Protein AF-A0AAD6KVP9-F1 (afdb_monomer)

Radius of gyration: 16.68 Å; Cα contacts (8 Å, |Δi|>4): 171; chains: 1; bounding box: 51×24×42 Å

Sequence (127 aa):
MQFSFEDVHMFLFKPKLNVLLNLVGLHYCIFCLEMPADRVMDTLVGCNIVEHKVHVKWWKLGRWFHGFRMRDECCSCWVSLEDLLTGKGEEVLGVLHRGAVHEVFRVEISISNPKSTSWCQSTQGEG

Foldseek 3Di:
DDQDLVNLLVPQLAPPDDVVSVVVSLLCCCPVVVHQLVVVVVSNVVRVQQAQKKKKWWKFFADDDPNDGGDIDIDIDIAGSNCLSDPNCVVVSVCVNQPCPHGTNDMDIGRDDPPDDPVPPDDPDDD

Nearest PDB structures (foldseek):
  6hrs-assembly2_G  TM=3.971E-01  e=2.034E-01  Homo sapiens
  9cai-assembly1_CS  TM=3.992E-01  e=8.370E+00  Caenorhabditis elegans

InterPro domains:
  IPR039588 F-box only protein 4 [PTHR16008] (3-110)

Structure (mmCIF, N/CA/C/O backbone):
data_AF-A0AAD6KVP9-F1
#
_entry.id   AF-A0AAD6KVP9-F1
#
loop_
_atom_site.group_PDB
_atom_site.id
_atom_site.type_symbol
_atom_site.label_atom_id
_atom_site.label_alt_id
_atom_site.label_comp_id
_atom_site.label_asym_id
_atom_site.label_entity_id
_atom_site.label_seq_id
_atom_site.pdbx_PDB_ins_code
_atom_site.Cartn_x
_atom_site.Cartn_y
_atom_site.Cartn_z
_atom_site.occupancy
_atom_site.B_iso_or_equiv
_atom_site.auth_seq_id
_atom_site.auth_comp_id
_atom_site.auth_asym_id
_atom_site.auth_atom_id
_atom_site.pdbx_PDB_model_num
ATOM 1 N N . MET A 1 1 ? -19.152 -14.332 -4.139 1.00 59.84 1 MET A N 1
ATOM 2 C CA . MET A 1 1 ? -19.475 -13.375 -3.061 1.00 59.84 1 MET A CA 1
ATOM 3 C C . MET A 1 1 ? -18.543 -12.191 -3.262 1.00 59.84 1 MET A C 1
ATOM 5 O O . MET A 1 1 ? -17.339 -12.406 -3.221 1.00 59.84 1 MET A O 1
ATOM 9 N N . GLN A 1 2 ? -19.058 -11.019 -3.632 1.00 80.12 2 GLN A N 1
ATOM 10 C CA . GLN A 1 2 ? -18.263 -9.788 -3.738 1.00 80.12 2 GLN A CA 1
ATOM 11 C C . GLN A 1 2 ? -18.546 -8.947 -2.496 1.00 80.12 2 GLN A C 1
ATOM 13 O O . GLN A 1 2 ? -19.702 -8.857 -2.088 1.00 80.12 2 GLN A O 1
ATOM 18 N N . PHE A 1 3 ? -17.500 -8.393 -1.886 1.00 89.44 3 PHE A N 1
ATOM 19 C CA . PHE A 1 3 ? -17.657 -7.427 -0.805 1.00 89.44 3 PHE A CA 1
ATOM 20 C C . PHE A 1 3 ? -18.033 -6.077 -1.410 1.00 89.44 3 PHE A C 1
ATOM 22 O O . PHE A 1 3 ? -17.432 -5.652 -2.393 1.00 89.44 3 PHE A O 1
ATOM 29 N N . SER A 1 4 ? -19.025 -5.409 -0.835 1.00 94.94 4 SER A N 1
ATOM 30 C CA . SER A 1 4 ? -19.341 -4.019 -1.161 1.00 94.94 4 SER A CA 1
ATOM 31 C C . SER A 1 4 ? -18.324 -3.060 -0.534 1.00 94.94 4 SER A C 1
ATOM 33 O O . SER A 1 4 ? -17.508 -3.445 0.310 1.00 94.94 4 SER A O 1
ATOM 35 N N . PHE A 1 5 ? -18.384 -1.785 -0.919 1.00 95.62 5 PHE A N 1
ATOM 36 C CA . PHE A 1 5 ? -17.587 -0.747 -0.269 1.00 95.62 5 PHE A CA 1
ATOM 37 C C . PHE A 1 5 ? -17.920 -0.634 1.227 1.00 95.62 5 PHE A C 1
ATOM 39 O O . PHE A 1 5 ? -17.024 -0.499 2.062 1.00 95.62 5 PHE A O 1
ATOM 46 N N . GLU A 1 6 ? -19.199 -0.752 1.577 1.00 95.31 6 GLU A N 1
ATOM 47 C CA . GLU A 1 6 ? -19.688 -0.728 2.953 1.00 95.31 6 GLU A CA 1
ATOM 48 C C . GLU A 1 6 ? -19.133 -1.902 3.770 1.00 95.31 6 GLU A C 1
ATOM 50 O O . GLU A 1 6 ? -18.742 -1.712 4.924 1.00 95.31 6 GLU A O 1
ATOM 55 N N . ASP A 1 7 ? -19.010 -3.087 3.167 1.00 95.56 7 ASP A N 1
ATOM 56 C CA . ASP A 1 7 ? -18.389 -4.241 3.821 1.00 95.56 7 ASP A CA 1
ATOM 57 C C . ASP A 1 7 ? -16.899 -3.994 4.090 1.00 95.56 7 ASP A C 1
ATOM 59 O O . ASP A 1 7 ? -16.413 -4.236 5.196 1.00 95.56 7 ASP A O 1
ATOM 63 N N . VAL A 1 8 ? -16.159 -3.464 3.110 1.00 95.25 8 VAL A N 1
ATOM 64 C CA . VAL A 1 8 ? -14.735 -3.124 3.284 1.00 95.25 8 VAL A CA 1
ATOM 65 C C . VAL A 1 8 ? -14.562 -2.088 4.392 1.00 95.25 8 VAL A C 1
ATOM 67 O O . VAL A 1 8 ? -13.714 -2.253 5.271 1.00 95.25 8 VAL A O 1
ATOM 70 N N . HIS A 1 9 ? -15.398 -1.053 4.408 1.00 95.12 9 HIS A N 1
ATOM 71 C CA . HIS A 1 9 ? -15.392 -0.050 5.465 1.00 95.12 9 HIS A CA 1
ATOM 72 C C . HIS A 1 9 ? -15.696 -0.674 6.840 1.00 95.12 9 HIS A C 1
ATOM 74 O O . HIS A 1 9 ? -15.016 -0.392 7.831 1.00 95.12 9 HIS A O 1
ATOM 80 N N . MET A 1 10 ? -16.674 -1.579 6.915 1.00 94.00 10 MET A N 1
ATOM 81 C CA . MET A 1 10 ? -17.059 -2.213 8.173 1.00 94.00 10 MET A CA 1
ATOM 82 C C . MET A 1 10 ? -16.018 -3.213 8.692 1.00 94.00 10 MET A C 1
ATOM 84 O O . MET A 1 10 ? -15.840 -3.311 9.909 1.00 94.00 10 MET A O 1
ATOM 88 N N . PHE A 1 11 ? -15.322 -3.932 7.809 1.00 94.44 11 PHE A N 1
ATOM 89 C CA . PHE A 1 11 ? -14.463 -5.055 8.197 1.00 94.44 11 PHE A CA 1
ATOM 90 C C . PHE A 1 11 ? -12.966 -4.817 8.030 1.00 94.44 11 PHE A C 1
ATOM 92 O O . PHE A 1 11 ? -12.197 -5.380 8.801 1.00 94.44 11 PHE A O 1
ATOM 99 N N . LEU A 1 12 ? -12.534 -4.027 7.047 1.00 96.00 12 LEU A N 1
ATOM 100 C CA . LEU A 1 12 ? -11.119 -3.859 6.698 1.00 96.00 12 LEU A CA 1
ATOM 101 C C . LEU A 1 12 ? -10.576 -2.479 7.067 1.00 96.00 12 LEU A C 1
ATOM 103 O O . LEU A 1 12 ? -9.372 -2.359 7.274 1.00 96.00 12 LEU A O 1
ATOM 107 N N . PHE A 1 13 ? -11.419 -1.457 7.236 1.00 95.81 13 PHE A N 1
ATOM 108 C CA . PHE A 1 13 ? -11.006 -0.121 7.689 1.00 95.81 13 PHE A CA 1
ATOM 109 C C . PHE A 1 13 ? -11.288 0.093 9.178 1.00 95.81 13 PHE A C 1
ATOM 111 O O . PHE A 1 13 ? -12.153 0.867 9.580 1.00 95.81 13 PHE A O 1
ATOM 118 N N . LYS A 1 14 ? -10.536 -0.612 10.031 1.00 95.00 14 LYS A N 1
ATOM 119 C CA . LYS A 1 14 ? -10.536 -0.365 11.481 1.00 95.00 14 LYS A CA 1
ATOM 120 C C . LYS A 1 14 ? -9.133 -0.025 11.974 1.00 95.00 14 LYS A C 1
ATOM 122 O O . LYS A 1 14 ? -8.191 -0.729 11.609 1.00 95.00 14 LYS A O 1
ATOM 127 N N . PRO A 1 15 ? -8.993 0.956 12.882 1.00 92.12 15 PRO A N 1
ATOM 128 C CA . PRO A 1 15 ? -7.688 1.392 13.379 1.00 92.12 15 PRO A CA 1
ATOM 129 C C . PRO A 1 15 ? -6.973 0.340 14.229 1.00 92.12 15 PRO A C 1
ATOM 131 O O . PRO A 1 15 ? -5.753 0.318 14.295 1.00 92.12 15 PRO A O 1
ATOM 134 N N . LYS A 1 16 ? -7.718 -0.576 14.859 1.00 91.56 16 LYS A N 1
ATOM 135 C CA . LYS A 1 16 ? -7.137 -1.681 15.641 1.00 91.56 16 LYS A CA 1
ATOM 136 C C . LYS A 1 16 ? -6.753 -2.899 14.793 1.00 91.56 16 LYS A C 1
ATOM 138 O O . LYS A 1 16 ? -6.213 -3.857 15.340 1.00 91.56 16 LYS A O 1
ATOM 143 N N . LEU A 1 17 ? -7.081 -2.909 13.498 1.00 91.75 17 LEU A N 1
ATOM 144 C CA . LEU A 1 17 ? -6.713 -4.013 12.617 1.00 91.75 17 LEU A CA 1
ATOM 145 C C . LEU A 1 17 ? -5.255 -3.909 12.194 1.00 91.75 17 LEU A C 1
ATOM 147 O O . LEU A 1 17 ? -4.627 -2.855 12.233 1.00 91.75 17 LEU A O 1
ATOM 151 N N . ASN A 1 18 ? -4.733 -5.046 11.753 1.00 91.88 18 ASN A N 1
ATOM 152 C CA . ASN A 1 18 ? -3.432 -5.101 11.122 1.00 91.88 18 ASN A CA 1
ATOM 153 C C . ASN A 1 18 ? -3.431 -4.229 9.852 1.00 91.88 18 ASN A C 1
ATOM 155 O O . ASN A 1 18 ? -4.327 -4.360 9.016 1.00 91.88 18 ASN A O 1
ATOM 159 N N . VAL A 1 19 ? -2.404 -3.392 9.679 1.00 93.88 19 VAL A N 1
ATOM 160 C CA . VAL A 1 19 ? -2.286 -2.504 8.511 1.00 93.88 19 VAL A CA 1
ATOM 161 C C . VAL A 1 19 ? -2.301 -3.258 7.178 1.00 93.88 19 VAL A C 1
ATOM 163 O O . VAL A 1 19 ? -2.794 -2.726 6.193 1.00 93.88 19 VAL A O 1
ATOM 166 N N . LEU A 1 20 ? -1.850 -4.516 7.130 1.00 95.00 20 LEU A N 1
ATOM 167 C CA . LEU A 1 20 ? -1.935 -5.338 5.919 1.00 95.00 20 LEU A CA 1
ATOM 168 C C . LEU A 1 20 ? -3.388 -5.601 5.515 1.00 95.00 20 LEU A C 1
ATOM 170 O O . LEU A 1 20 ? -3.694 -5.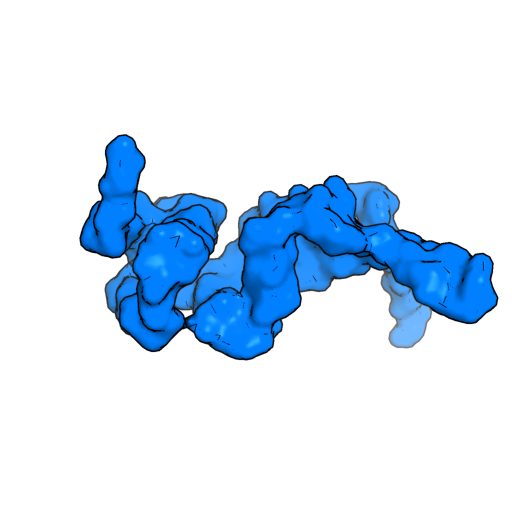628 4.330 1.00 95.00 20 LEU A O 1
ATOM 174 N N . LEU A 1 21 ? -4.298 -5.748 6.483 1.00 95.75 21 LEU A N 1
ATOM 175 C CA . LEU A 1 21 ? -5.728 -5.875 6.196 1.00 95.75 21 LEU A CA 1
ATOM 176 C C . LEU A 1 21 ? -6.309 -4.545 5.711 1.00 95.75 21 LEU A C 1
ATOM 178 O O . LEU A 1 21 ? -7.096 -4.546 4.767 1.00 95.75 21 LEU A O 1
ATOM 182 N N . ASN A 1 22 ? -5.879 -3.419 6.296 1.00 96.25 22 ASN A N 1
ATOM 183 C CA . ASN A 1 22 ? -6.257 -2.100 5.784 1.00 96.25 22 ASN A CA 1
ATOM 184 C C . ASN A 1 22 ? -5.767 -1.916 4.334 1.00 96.25 22 ASN A C 1
ATOM 186 O O . ASN A 1 22 ? -6.524 -1.448 3.489 1.00 96.25 22 ASN A O 1
ATOM 190 N N . LEU A 1 23 ? -4.538 -2.346 4.029 1.00 96.50 23 LEU A N 1
ATOM 191 C CA . LEU A 1 23 ? -3.948 -2.295 2.691 1.00 96.50 23 LEU A CA 1
ATOM 192 C C . LEU A 1 23 ? -4.717 -3.167 1.689 1.00 96.50 23 LEU A C 1
ATOM 194 O O . LEU A 1 23 ? -4.973 -2.726 0.573 1.00 96.50 23 LEU A O 1
ATOM 198 N N . VAL A 1 24 ? -5.117 -4.380 2.083 1.00 95.56 24 VAL A N 1
ATOM 199 C CA . VAL A 1 24 ? -5.964 -5.252 1.249 1.00 95.56 24 VAL A CA 1
ATOM 200 C C . VAL A 1 24 ? -7.304 -4.580 0.954 1.00 95.56 24 VAL A C 1
ATOM 202 O O . VAL A 1 24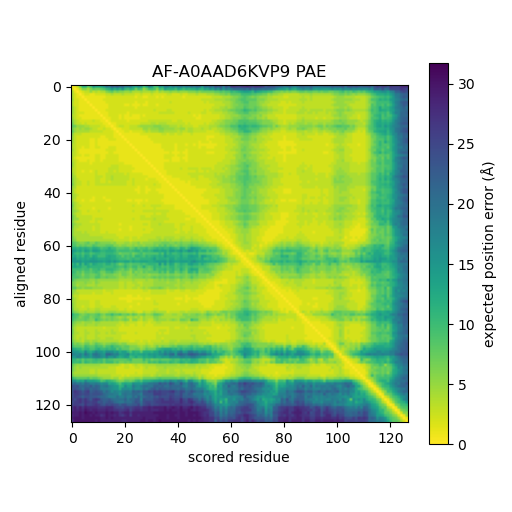 ? -7.737 -4.579 -0.197 1.00 95.56 24 VAL A O 1
ATOM 205 N N . GLY A 1 25 ? -7.935 -3.973 1.963 1.00 96.12 25 GLY A N 1
ATOM 206 C CA . GLY A 1 25 ? -9.175 -3.217 1.778 1.00 96.12 25 GLY A CA 1
ATOM 207 C C . GLY A 1 25 ? -8.999 -2.045 0.813 1.00 96.12 25 GLY A C 1
ATOM 208 O O . GLY A 1 25 ? -9.793 -1.885 -0.109 1.00 96.12 25 GLY A O 1
ATOM 209 N N . LEU A 1 26 ? -7.916 -1.282 0.969 1.00 96.50 26 LEU A N 1
ATOM 210 C CA . LEU A 1 26 ? -7.579 -0.158 0.098 1.00 96.50 26 LEU A CA 1
ATOM 211 C C . LEU A 1 26 ? -7.393 -0.610 -1.355 1.00 96.50 26 LEU A C 1
ATOM 213 O O . LEU A 1 26 ? -8.020 -0.066 -2.262 1.00 96.50 26 LEU A O 1
ATOM 217 N N . HIS A 1 27 ? -6.575 -1.641 -1.565 1.00 95.31 27 HIS A N 1
ATOM 218 C CA . HIS A 1 27 ? -6.317 -2.211 -2.882 1.00 95.31 27 HIS A CA 1
ATOM 219 C C . HIS A 1 27 ? -7.606 -2.721 -3.543 1.00 95.31 27 HIS A C 1
ATOM 221 O O . HIS A 1 27 ? -7.841 -2.474 -4.725 1.00 95.31 27 HIS A O 1
ATOM 227 N N . TYR A 1 28 ? -8.462 -3.408 -2.783 1.00 95.75 28 TYR A N 1
ATOM 228 C CA . TYR A 1 28 ? -9.745 -3.901 -3.280 1.00 95.75 28 TYR A CA 1
ATOM 229 C C . TYR A 1 28 ? -10.682 -2.756 -3.693 1.00 95.75 28 TYR A C 1
ATOM 231 O O . TYR A 1 28 ? -11.276 -2.816 -4.769 1.00 95.75 28 TYR A O 1
ATOM 239 N N . CYS A 1 29 ? -10.770 -1.686 -2.896 1.00 96.06 29 CYS A N 1
ATOM 240 C CA . CYS A 1 29 ? -11.562 -0.505 -3.243 1.00 96.06 29 CYS A CA 1
ATOM 241 C C . CYS A 1 29 ? -11.119 0.124 -4.568 1.00 96.06 29 CYS A C 1
ATOM 243 O O . CYS A 1 29 ? -11.964 0.424 -5.406 1.00 96.06 29 CYS A O 1
ATOM 245 N N . ILE A 1 30 ? -9.812 0.302 -4.762 1.00 94.50 30 ILE A N 1
ATOM 246 C CA . ILE A 1 30 ? -9.269 0.978 -5.947 1.00 94.50 30 ILE A CA 1
ATOM 247 C C . ILE A 1 30 ? -9.419 0.102 -7.195 1.00 94.50 30 ILE A C 1
ATOM 249 O O . ILE A 1 30 ? -9.882 0.577 -8.225 1.00 94.50 30 ILE A O 1
ATOM 253 N N . PHE A 1 31 ? -9.036 -1.175 -7.116 1.00 93.00 31 PHE A N 1
ATOM 254 C CA . PHE A 1 31 ? -8.861 -2.007 -8.312 1.00 93.00 31 PHE A CA 1
ATOM 255 C C . PHE A 1 31 ? -9.983 -3.001 -8.583 1.00 93.00 31 PHE A C 1
ATOM 257 O O . PHE A 1 31 ? -10.104 -3.476 -9.708 1.00 93.00 31 PHE A O 1
ATOM 264 N N . CYS A 1 32 ? -10.770 -3.369 -7.572 1.00 93.31 32 CYS A N 1
ATOM 265 C CA . CYS A 1 32 ? -11.876 -4.312 -7.747 1.00 93.31 32 CYS A CA 1
ATOM 266 C C . CYS A 1 32 ? -13.236 -3.616 -7.734 1.00 93.31 32 CYS A C 1
ATOM 268 O O . CYS A 1 32 ? -14.141 -4.063 -8.433 1.00 93.31 32 CYS A O 1
ATOM 270 N N . LEU A 1 33 ? -13.383 -2.558 -6.933 1.00 95.00 33 LEU A N 1
ATOM 271 C CA . LEU A 1 33 ? -14.608 -1.758 -6.869 1.00 95.00 33 LEU A CA 1
ATOM 272 C C . LEU A 1 33 ? -14.534 -0.470 -7.698 1.00 95.00 33 LEU A C 1
ATOM 274 O O . LEU A 1 33 ? -15.555 0.197 -7.830 1.00 95.00 33 LEU A O 1
ATOM 278 N N . GLU A 1 34 ? -13.354 -0.125 -8.228 1.00 95.00 34 GLU A N 1
ATOM 279 C CA . GLU A 1 34 ? -13.116 1.086 -9.033 1.00 95.00 34 GLU A CA 1
ATOM 280 C C . GLU A 1 34 ? -13.600 2.367 -8.333 1.00 95.00 34 GLU A C 1
ATOM 282 O O . GLU A 1 34 ? -14.125 3.300 -8.942 1.00 95.00 34 GLU A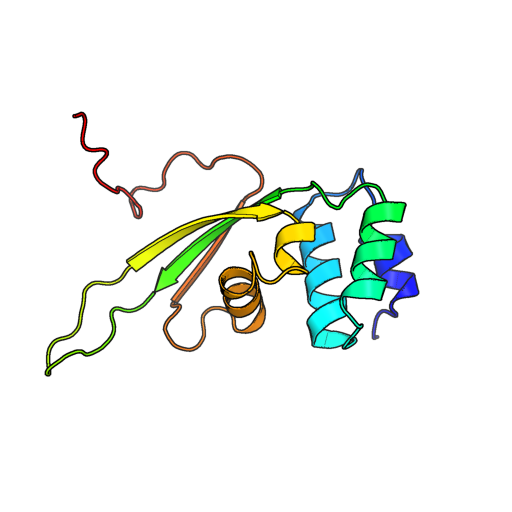 O 1
ATOM 287 N N . MET A 1 35 ? -13.441 2.403 -7.009 1.00 95.75 35 MET A N 1
ATOM 288 C CA . MET A 1 35 ? -13.870 3.529 -6.195 1.00 95.75 35 MET A CA 1
ATOM 289 C C . MET A 1 35 ? -12.972 4.743 -6.440 1.00 95.75 35 MET A C 1
ATOM 291 O O . MET A 1 35 ? -11.746 4.602 -6.472 1.00 95.75 35 MET A O 1
ATOM 295 N N . PRO A 1 36 ? -13.550 5.951 -6.543 1.00 94.75 36 PRO A N 1
ATOM 296 C CA . PRO A 1 36 ? -12.758 7.150 -6.744 1.00 94.75 36 PRO A CA 1
ATOM 297 C C . PRO A 1 36 ? -11.929 7.449 -5.482 1.00 94.75 36 PRO A C 1
ATOM 299 O O . PRO A 1 36 ? -12.375 7.247 -4.347 1.00 94.75 36 PRO A O 1
ATOM 302 N N . ALA A 1 37 ? -10.674 7.855 -5.695 1.00 92.88 37 ALA A N 1
ATOM 303 C CA . ALA A 1 37 ? -9.656 7.925 -4.646 1.00 92.88 37 ALA A CA 1
ATOM 304 C C . ALA A 1 37 ? -10.007 8.918 -3.525 1.00 92.88 37 ALA A C 1
ATOM 306 O O . ALA A 1 37 ? -9.683 8.666 -2.367 1.00 92.88 37 ALA A O 1
ATOM 307 N N . ASP A 1 38 ? -10.711 10.001 -3.854 1.00 94.75 38 ASP A N 1
ATOM 308 C CA . ASP A 1 38 ? -11.249 10.992 -2.915 1.00 94.75 38 ASP A CA 1
ATOM 309 C C . ASP A 1 38 ? -12.239 10.363 -1.922 1.00 94.75 38 ASP A C 1
ATOM 311 O O . ASP A 1 38 ? -12.073 10.497 -0.710 1.00 94.75 38 ASP A O 1
ATOM 315 N N . ARG A 1 39 ? -13.201 9.570 -2.406 1.00 95.88 39 ARG A N 1
ATOM 316 C CA . ARG A 1 39 ? -14.179 8.888 -1.543 1.00 95.88 39 ARG A CA 1
ATOM 317 C C . ARG A 1 39 ? -13.516 7.867 -0.619 1.00 95.88 39 ARG A C 1
ATOM 319 O O . ARG A 1 39 ? -13.936 7.688 0.530 1.00 95.88 39 ARG A O 1
ATOM 326 N N . VAL A 1 40 ? -12.490 7.173 -1.110 1.00 96.38 40 VAL A N 1
ATOM 327 C CA . VAL A 1 40 ? -11.718 6.241 -0.278 1.00 96.38 40 VAL A CA 1
ATOM 328 C C . VAL A 1 40 ? -10.902 7.014 0.759 1.00 96.38 40 VAL A C 1
ATOM 330 O O . VAL A 1 40 ? -10.912 6.623 1.926 1.00 96.38 40 VAL A O 1
ATOM 333 N N . MET A 1 41 ? -10.277 8.132 0.374 1.00 96.62 41 MET A N 1
ATOM 334 C CA . MET A 1 41 ? -9.515 9.004 1.274 1.00 96.62 41 MET A CA 1
ATOM 335 C C . MET A 1 41 ? -10.372 9.490 2.444 1.00 96.62 41 MET A C 1
ATOM 337 O O . MET A 1 41 ? -9.993 9.279 3.596 1.00 96.62 41 MET A O 1
ATOM 341 N N . ASP A 1 42 ? -11.555 10.044 2.169 1.00 97.12 42 ASP A N 1
ATOM 342 C CA . ASP A 1 42 ? -12.484 10.515 3.205 1.00 97.12 42 ASP A CA 1
ATOM 343 C C . ASP A 1 42 ? -12.826 9.408 4.211 1.00 97.12 42 ASP A C 1
ATOM 345 O O . ASP A 1 42 ? -12.905 9.631 5.423 1.00 97.12 42 ASP A O 1
ATOM 349 N N . THR A 1 43 ? -12.968 8.177 3.717 1.00 96.69 43 THR A N 1
ATOM 350 C CA . THR A 1 43 ? -13.262 7.011 4.555 1.00 96.69 43 THR A CA 1
ATOM 351 C C . THR A 1 43 ? -12.066 6.620 5.420 1.00 96.69 43 THR A C 1
ATOM 353 O O . THR A 1 43 ? -12.238 6.332 6.607 1.00 96.69 43 THR A O 1
ATOM 356 N N . LEU A 1 44 ? -10.846 6.641 4.873 1.00 96.88 44 LEU A N 1
ATOM 357 C CA . LEU A 1 44 ? -9.632 6.388 5.654 1.00 96.88 44 LEU A CA 1
ATOM 358 C C . LEU A 1 44 ? -9.428 7.455 6.741 1.00 96.88 44 LEU A C 1
ATOM 360 O O . LEU A 1 44 ? -9.026 7.107 7.858 1.00 96.88 44 LEU A O 1
ATOM 364 N N . VAL A 1 45 ? -9.710 8.729 6.429 1.00 97.00 45 VAL A N 1
ATOM 365 C CA . VAL A 1 45 ? -9.646 9.852 7.381 1.00 97.00 45 VAL A CA 1
ATOM 366 C C . VAL A 1 45 ? -10.663 9.636 8.497 1.00 97.00 45 VAL A C 1
ATOM 368 O O . VAL A 1 45 ? -10.295 9.646 9.671 1.00 97.00 45 VAL A O 1
ATOM 371 N N . GLY A 1 46 ? -11.921 9.347 8.148 1.00 96.25 46 GLY A N 1
ATOM 372 C CA . GLY A 1 46 ? -12.978 9.060 9.122 1.00 96.25 46 GLY A CA 1
ATOM 373 C C . GLY A 1 46 ? -12.687 7.839 10.004 1.00 96.25 46 GLY A C 1
ATOM 374 O O . GLY A 1 46 ? -13.082 7.804 11.169 1.00 96.25 46 GLY A O 1
ATOM 375 N N . CYS A 1 47 ? -11.946 6.856 9.485 1.00 95.19 47 CYS A N 1
ATOM 376 C CA . CYS A 1 47 ? -11.508 5.678 10.237 1.00 95.19 47 CYS A CA 1
ATOM 377 C C . CYS A 1 47 ? -10.222 5.893 11.054 1.00 95.19 47 CYS A C 1
ATOM 379 O O . CYS A 1 47 ? -9.847 4.999 11.819 1.00 95.19 47 CYS A O 1
ATOM 381 N N . ASN A 1 48 ? -9.557 7.045 10.908 1.00 96.12 48 ASN A N 1
ATOM 382 C CA . ASN A 1 48 ? -8.267 7.373 11.517 1.00 96.12 48 ASN A CA 1
ATOM 383 C C . ASN A 1 48 ? -7.157 6.350 11.195 1.00 96.12 48 ASN A C 1
ATOM 385 O O . ASN A 1 48 ? -6.449 5.886 12.088 1.00 96.12 48 ASN A O 1
ATOM 389 N N . ILE A 1 49 ? -7.041 5.959 9.919 1.00 96.50 49 ILE A N 1
ATOM 390 C CA . ILE A 1 49 ? -6.037 4.981 9.445 1.00 96.50 49 ILE A CA 1
ATOM 391 C C . ILE A 1 49 ? -5.140 5.499 8.315 1.00 96.50 49 ILE A C 1
ATOM 393 O O . ILE A 1 49 ? -4.280 4.764 7.840 1.00 96.50 49 ILE A O 1
ATOM 397 N N . VAL A 1 50 ? -5.301 6.755 7.889 1.00 96.31 50 VAL A N 1
ATOM 398 C CA . VAL A 1 50 ? -4.517 7.360 6.792 1.00 96.31 50 VAL A CA 1
ATOM 399 C C . VAL A 1 50 ? -3.005 7.284 7.006 1.00 96.31 50 VAL A C 1
ATOM 401 O O . VAL A 1 50 ? -2.261 6.973 6.078 1.00 96.31 50 VAL A O 1
ATOM 404 N N . GLU A 1 51 ? -2.554 7.490 8.244 1.00 95.06 51 GLU A N 1
ATOM 405 C CA . GLU A 1 51 ? -1.133 7.494 8.598 1.00 95.06 51 GLU A CA 1
ATOM 406 C C . GLU A 1 51 ? -0.547 6.090 8.780 1.00 95.06 51 GLU A C 1
ATOM 408 O O . GLU A 1 51 ? 0.657 5.959 9.010 1.00 95.06 51 GLU A O 1
ATOM 413 N N . HIS A 1 52 ? -1.355 5.027 8.696 1.00 95.00 52 HIS A N 1
ATOM 414 C CA . HIS A 1 52 ? -0.838 3.670 8.817 1.00 95.00 52 HIS A CA 1
ATOM 415 C C . HIS A 1 52 ? 0.138 3.382 7.672 1.00 95.00 52 HIS A C 1
ATOM 417 O O . HIS A 1 52 ? -0.193 3.565 6.501 1.00 95.00 52 HIS A O 1
ATOM 423 N N . LYS A 1 53 ? 1.349 2.925 8.013 1.00 94.75 53 LYS A N 1
ATOM 424 C CA . LYS A 1 53 ? 2.427 2.690 7.046 1.00 94.75 53 LYS A CA 1
ATOM 425 C C . LYS A 1 53 ? 2.730 1.217 6.870 1.00 94.75 53 LYS A C 1
ATOM 427 O O . LYS A 1 53 ? 2.711 0.439 7.824 1.00 94.75 53 LYS A O 1
ATOM 432 N N . VAL A 1 54 ? 3.095 0.873 5.646 1.00 94.69 54 VAL A N 1
ATOM 433 C CA . VAL A 1 54 ? 3.697 -0.408 5.295 1.00 94.69 54 VAL A CA 1
ATOM 434 C C . VAL A 1 54 ? 5.052 -0.166 4.662 1.00 94.69 54 VAL A C 1
ATOM 436 O O . VAL A 1 54 ? 5.287 0.839 3.989 1.00 94.69 54 VAL A O 1
ATOM 439 N N . HIS A 1 55 ? 5.956 -1.100 4.891 1.00 93.62 55 HIS A N 1
ATOM 440 C CA . HIS A 1 55 ? 7.217 -1.155 4.192 1.00 93.62 55 HIS A CA 1
ATOM 441 C C . HIS A 1 55 ? 7.075 -2.108 3.018 1.00 93.62 55 HIS A C 1
ATOM 443 O O . HIS A 1 55 ? 6.717 -3.272 3.206 1.00 93.62 55 HIS A O 1
ATOM 449 N N . VAL A 1 56 ? 7.352 -1.616 1.817 1.00 92.44 56 VAL A N 1
ATOM 450 C CA . VAL A 1 56 ? 7.286 -2.418 0.600 1.00 92.44 56 VAL A CA 1
ATOM 451 C C . VAL A 1 56 ? 8.683 -2.517 0.022 1.00 92.44 56 VAL A C 1
ATOM 453 O O . VAL A 1 56 ? 9.349 -1.510 -0.221 1.00 92.44 56 VAL A O 1
ATOM 456 N N . LYS A 1 57 ? 9.122 -3.754 -0.194 1.00 92.56 57 LYS A N 1
ATOM 457 C CA . LYS A 1 57 ? 10.298 -4.077 -0.990 1.00 92.56 57 LYS A CA 1
ATOM 458 C C . LYS A 1 57 ? 9.857 -4.785 -2.247 1.00 92.56 57 LYS A C 1
ATOM 460 O O . LYS A 1 57 ? 9.025 -5.689 -2.193 1.00 92.56 57 LYS A O 1
ATOM 465 N N . TRP A 1 58 ? 10.447 -4.422 -3.367 1.00 92.06 58 TRP A N 1
ATOM 466 C CA . TRP A 1 58 ? 10.244 -5.149 -4.606 1.00 92.06 58 TRP A CA 1
ATOM 467 C C . TRP A 1 58 ? 11.540 -5.212 -5.383 1.00 92.06 58 TRP A C 1
ATOM 469 O O . TRP A 1 58 ? 12.392 -4.327 -5.289 1.00 92.06 58 TRP A O 1
ATOM 479 N N . TRP A 1 59 ? 11.689 -6.289 -6.139 1.00 90.88 59 TRP A N 1
ATOM 480 C CA . TRP A 1 59 ? 12.878 -6.511 -6.935 1.00 90.88 59 TRP A CA 1
ATOM 481 C C . TRP A 1 59 ? 12.528 -6.478 -8.406 1.00 90.88 59 TRP A C 1
ATOM 483 O O . TRP A 1 59 ? 11.652 -7.227 -8.858 1.00 90.88 59 TRP A O 1
ATOM 493 N N . LYS A 1 60 ? 13.229 -5.608 -9.129 1.00 88.62 60 LYS A N 1
ATOM 494 C CA . LYS A 1 60 ? 13.069 -5.429 -10.560 1.00 88.62 60 LYS A CA 1
ATOM 495 C C . LYS A 1 60 ? 14.141 -6.174 -11.336 1.00 88.62 60 LYS A C 1
ATOM 497 O O . LYS A 1 60 ? 15.319 -6.118 -10.993 1.00 88.62 60 LYS A O 1
ATOM 502 N N . LEU A 1 61 ? 13.725 -6.832 -12.407 1.00 87.25 61 LEU A N 1
ATOM 503 C CA . LEU A 1 61 ? 14.598 -7.332 -13.451 1.00 87.25 61 LEU A CA 1
ATOM 504 C C . LEU A 1 61 ? 15.272 -6.150 -14.140 1.00 87.25 61 LEU A C 1
ATOM 506 O O . LEU A 1 61 ? 14.608 -5.229 -14.617 1.00 87.25 61 LEU A O 1
ATOM 510 N N . GLY A 1 62 ? 16.595 -6.209 -14.220 1.00 84.50 62 GLY A N 1
ATOM 511 C CA . GLY A 1 62 ? 17.376 -5.227 -14.946 1.00 84.50 62 GLY A CA 1
ATOM 512 C C . GLY A 1 62 ? 16.946 -5.159 -16.408 1.00 84.50 62 GLY A C 1
ATOM 513 O O . GLY A 1 62 ? 16.884 -6.179 -17.106 1.00 84.50 62 GLY A O 1
ATOM 514 N N . ARG A 1 63 ? 16.635 -3.941 -16.855 1.00 85.44 63 ARG A N 1
ATOM 515 C CA . ARG A 1 63 ? 16.170 -3.657 -18.215 1.00 85.44 63 ARG A CA 1
ATOM 516 C C . ARG A 1 63 ? 17.277 -3.894 -19.238 1.00 85.44 63 ARG A C 1
ATOM 518 O O . ARG A 1 63 ? 18.463 -3.769 -18.938 1.00 85.44 63 ARG A O 1
ATOM 525 N N . TRP A 1 64 ? 16.893 -4.204 -20.471 1.00 84.12 64 TRP A N 1
ATOM 526 C CA . TRP A 1 64 ? 17.836 -4.222 -21.586 1.00 84.12 64 TRP A CA 1
ATOM 527 C C . TRP A 1 64 ? 18.128 -2.794 -22.039 1.00 84.12 64 TRP A C 1
ATOM 529 O O . TRP A 1 64 ? 17.210 -2.023 -22.312 1.00 84.12 64 TRP A O 1
ATOM 539 N N . PHE A 1 65 ? 19.406 -2.447 -22.135 1.00 84.56 65 PHE A N 1
ATOM 540 C CA . PHE A 1 65 ? 19.856 -1.136 -22.582 1.00 84.56 65 PHE A CA 1
ATOM 541 C C . PHE A 1 65 ? 21.096 -1.299 -23.461 1.00 84.56 65 PHE A C 1
ATOM 543 O O . PHE A 1 65 ? 22.082 -1.905 -23.048 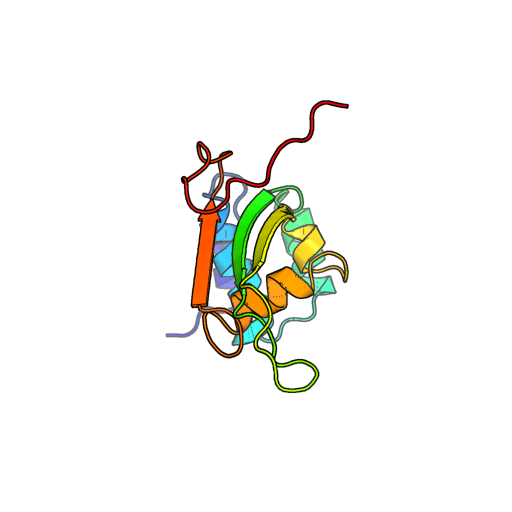1.00 84.56 65 PHE A O 1
ATOM 550 N N . HIS A 1 66 ? 21.031 -0.793 -24.696 1.00 87.38 66 HIS A N 1
ATOM 551 C CA . HIS A 1 66 ? 22.109 -0.907 -25.691 1.00 87.38 66 HIS A CA 1
ATOM 552 C C . HIS A 1 66 ? 22.637 -2.343 -25.895 1.00 87.38 66 HIS A C 1
ATOM 554 O O . HIS A 1 66 ? 23.833 -2.558 -26.053 1.00 87.38 66 HIS A O 1
ATOM 560 N N . GLY A 1 67 ? 21.748 -3.342 -2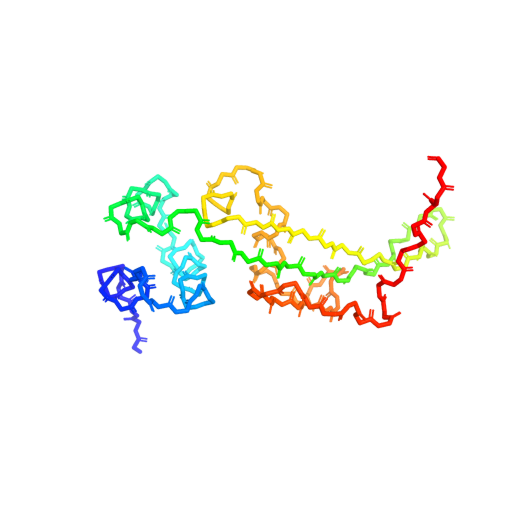5.876 1.00 89.69 67 GLY A N 1
ATOM 561 C CA . GLY A 1 67 ? 22.116 -4.752 -26.072 1.00 89.69 67 GLY A CA 1
ATOM 562 C C . GLY A 1 67 ? 22.703 -5.448 -24.839 1.00 89.69 67 GLY A C 1
ATOM 563 O O . GLY A 1 67 ? 22.975 -6.643 -24.904 1.00 89.69 67 GLY A O 1
ATOM 564 N N . PHE A 1 68 ? 22.840 -4.751 -23.708 1.00 86.31 68 PHE A N 1
ATOM 565 C CA . PHE A 1 68 ? 23.260 -5.335 -22.436 1.00 86.31 68 PHE A CA 1
ATOM 566 C C . PHE A 1 68 ? 22.092 -5.387 -21.453 1.00 86.31 68 PHE A C 1
ATOM 568 O O . PHE A 1 68 ? 21.278 -4.464 -21.381 1.00 86.31 68 PHE A O 1
ATOM 575 N N . ARG A 1 69 ? 22.014 -6.466 -20.670 1.00 85.69 69 ARG A N 1
ATOM 576 C CA . ARG A 1 69 ? 21.073 -6.558 -19.551 1.00 85.69 69 ARG A CA 1
ATOM 577 C C . ARG A 1 69 ? 21.642 -5.784 -18.364 1.00 85.69 69 ARG A C 1
ATOM 579 O O . ARG A 1 69 ? 22.730 -6.108 -17.890 1.00 85.69 69 ARG A O 1
ATOM 586 N N . MET A 1 70 ? 20.910 -4.782 -17.886 1.00 87.25 70 MET A N 1
ATOM 587 C CA . MET A 1 70 ? 21.261 -4.057 -16.666 1.00 87.25 70 MET A CA 1
ATOM 588 C C . ME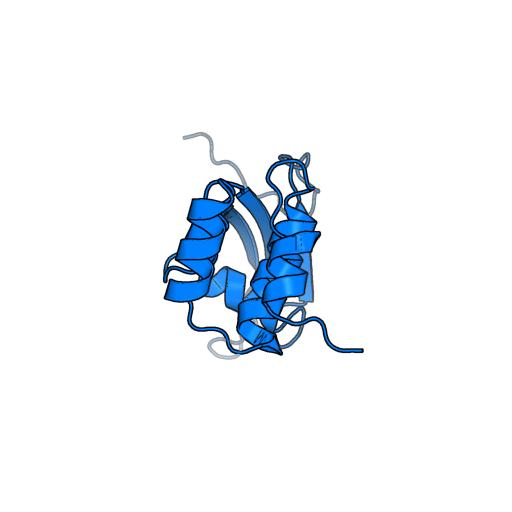T A 1 70 ? 21.154 -4.961 -15.433 1.00 87.25 70 MET A C 1
ATOM 590 O O . MET A 1 70 ? 20.612 -6.069 -15.486 1.00 87.25 70 MET A O 1
ATOM 594 N N . ARG A 1 71 ? 21.701 -4.491 -14.309 1.00 85.25 71 ARG A N 1
ATOM 595 C CA . ARG A 1 71 ? 21.603 -5.195 -13.028 1.00 85.25 71 ARG A CA 1
ATOM 596 C C . ARG A 1 71 ? 20.158 -5.180 -12.529 1.00 85.25 71 ARG A C 1
ATOM 598 O O . ARG A 1 71 ? 19.437 -4.215 -12.745 1.00 85.25 71 ARG A O 1
ATOM 605 N N . ASP A 1 72 ? 19.772 -6.243 -11.835 1.00 88.31 72 ASP A N 1
ATOM 606 C CA . ASP A 1 72 ? 18.530 -6.264 -11.066 1.00 88.31 72 ASP A CA 1
ATOM 607 C C . ASP A 1 72 ? 18.579 -5.237 -9.927 1.00 88.31 72 ASP A C 1
ATOM 609 O O . ASP A 1 72 ? 19.624 -5.033 -9.299 1.00 88.31 72 ASP A O 1
ATOM 613 N N . GLU A 1 73 ? 17.444 -4.604 -9.652 1.00 87.44 73 GLU A N 1
ATOM 614 C CA . GLU A 1 73 ? 17.321 -3.522 -8.672 1.00 87.44 73 GLU A CA 1
ATOM 615 C C . GLU A 1 73 ? 16.472 -3.987 -7.481 1.00 87.44 73 GLU A C 1
ATOM 617 O O . GLU A 1 73 ? 15.404 -4.565 -7.672 1.00 87.44 73 GLU A O 1
ATOM 622 N N . CYS A 1 74 ? 16.932 -3.741 -6.246 1.00 89.25 74 CYS A N 1
ATOM 623 C CA . CYS A 1 74 ? 16.100 -3.839 -5.038 1.00 89.25 74 CYS A CA 1
ATOM 624 C C . CYS A 1 74 ? 15.598 -2.434 -4.698 1.00 89.25 74 CYS A C 1
ATOM 626 O O . CYS A 1 74 ? 16.392 -1.555 -4.360 1.00 89.25 74 CYS A O 1
ATOM 628 N N . CYS A 1 75 ? 14.286 -2.236 -4.764 1.00 89.50 75 CYS A N 1
ATOM 629 C CA . CYS A 1 75 ? 13.621 -1.022 -4.318 1.00 89.50 75 CYS A CA 1
ATOM 630 C C . CYS A 1 75 ? 12.996 -1.271 -2.940 1.00 89.50 75 CYS A C 1
ATOM 632 O O . CYS A 1 75 ? 12.504 -2.366 -2.660 1.00 89.50 75 CYS A O 1
ATOM 634 N N . SER A 1 76 ? 13.032 -0.265 -2.069 1.00 90.88 76 SER A N 1
ATOM 635 C CA . SER A 1 76 ? 12.539 -0.354 -0.693 1.00 90.88 76 SER A CA 1
ATOM 636 C C . SER A 1 76 ? 11.998 1.006 -0.284 1.00 90.88 76 SER A C 1
ATOM 638 O O . SER A 1 76 ? 12.732 1.993 -0.347 1.00 90.88 76 SER A O 1
ATOM 640 N N . CYS A 1 77 ? 10.749 1.075 0.160 1.00 90.75 77 CYS A N 1
ATOM 641 C CA . CYS A 1 77 ? 10.195 2.320 0.679 1.00 90.75 77 CYS A CA 1
ATOM 642 C C . CYS A 1 77 ? 9.134 2.077 1.750 1.00 90.75 77 CYS A C 1
ATOM 644 O O . CYS A 1 77 ? 8.448 1.054 1.773 1.00 90.75 77 CYS A O 1
ATOM 646 N N . TRP A 1 78 ? 9.000 3.050 2.645 1.00 93.50 78 TRP A N 1
ATOM 647 C CA . TRP A 1 78 ? 7.848 3.161 3.530 1.00 93.50 78 TRP A CA 1
ATOM 648 C C . TRP A 1 78 ? 6.786 4.007 2.843 1.00 93.50 78 TRP A C 1
ATOM 650 O O . TRP A 1 78 ? 7.107 5.069 2.317 1.00 93.50 78 TRP A O 1
ATOM 660 N N . VAL A 1 79 ? 5.542 3.541 2.868 1.00 94.88 79 VAL A N 1
ATOM 661 C CA . VAL A 1 79 ? 4.402 4.223 2.249 1.00 94.88 79 VAL A CA 1
ATOM 662 C C . VAL A 1 79 ? 3.225 4.205 3.222 1.00 94.88 79 VAL A C 1
ATOM 664 O O . VAL A 1 79 ? 2.984 3.181 3.873 1.00 94.88 79 VAL A O 1
ATOM 667 N N . SER A 1 80 ? 2.532 5.333 3.385 1.00 96.19 80 SER A N 1
ATOM 668 C CA . SER A 1 80 ? 1.267 5.377 4.131 1.00 96.19 80 SER A CA 1
ATOM 669 C C . SER A 1 80 ? 0.079 4.957 3.257 1.00 96.19 80 SER A C 1
ATOM 671 O O . SER A 1 80 ? 0.184 4.893 2.031 1.00 96.19 80 SER A O 1
ATOM 673 N N . LEU A 1 81 ? -1.073 4.675 3.872 1.00 96.12 81 LEU A N 1
ATOM 674 C CA . LEU A 1 81 ? -2.307 4.451 3.110 1.00 96.12 81 LEU A CA 1
ATOM 675 C C . LEU A 1 81 ? -2.739 5.712 2.343 1.00 96.12 81 LEU A C 1
ATOM 677 O O . LEU A 1 81 ? -3.274 5.600 1.243 1.00 96.12 81 LEU A O 1
ATOM 681 N N . GLU A 1 82 ? -2.463 6.898 2.889 1.00 96.44 82 GLU A N 1
ATOM 682 C CA . GLU A 1 82 ? -2.638 8.177 2.191 1.00 96.44 82 GLU A CA 1
ATOM 683 C C . GLU A 1 82 ? -1.740 8.276 0.951 1.00 96.44 82 GLU A C 1
ATOM 685 O O . GLU A 1 82 ? -2.209 8.622 -0.133 1.00 96.44 82 GLU A O 1
ATOM 690 N N . ASP A 1 83 ? -0.455 7.936 1.080 1.00 95.56 83 ASP A N 1
ATOM 691 C CA . ASP A 1 83 ? 0.503 8.026 -0.021 1.00 95.56 83 ASP A CA 1
ATOM 692 C C . ASP A 1 83 ? 0.056 7.175 -1.219 1.00 95.56 83 ASP A C 1
ATOM 694 O O . ASP A 1 83 ? 0.257 7.586 -2.354 1.00 95.56 83 ASP A O 1
ATOM 698 N N . LEU A 1 84 ? -0.600 6.032 -0.984 1.00 94.62 84 LEU A N 1
ATOM 699 C CA . LEU A 1 84 ? -1.136 5.148 -2.030 1.00 94.62 84 LEU A CA 1
ATOM 700 C C . LEU A 1 84 ? -2.362 5.709 -2.764 1.00 94.62 84 LEU A C 1
ATOM 702 O O . LEU A 1 84 ? -2.648 5.274 -3.876 1.00 94.62 84 LEU A O 1
ATOM 706 N N . LEU A 1 85 ? -3.089 6.645 -2.155 1.00 93.69 85 LEU A N 1
ATOM 707 C CA . LEU A 1 85 ? -4.197 7.366 -2.793 1.00 93.69 85 LEU A CA 1
ATOM 708 C C . LEU A 1 85 ? -3.747 8.681 -3.432 1.00 93.69 85 LEU A C 1
ATOM 710 O O . LEU A 1 85 ? -4.496 9.290 -4.194 1.00 93.69 85 LEU A O 1
ATOM 714 N N . THR A 1 86 ? -2.530 9.126 -3.125 1.00 90.38 86 THR A N 1
ATOM 715 C CA . THR A 1 86 ? -1.910 10.299 -3.739 1.00 90.38 86 THR A CA 1
ATOM 716 C C . THR A 1 86 ? -0.880 9.864 -4.782 1.00 90.38 86 THR A C 1
ATOM 718 O O . THR A 1 86 ? -0.438 8.719 -4.824 1.00 90.38 86 THR A O 1
ATOM 721 N N . GLY A 1 87 ? -0.438 10.782 -5.644 1.00 84.56 87 GLY A N 1
ATOM 722 C CA . GLY A 1 87 ? 0.585 10.462 -6.651 1.00 84.56 87 GLY A CA 1
ATOM 723 C C . GLY A 1 87 ? 1.937 10.020 -6.064 1.00 84.56 87 GLY A C 1
ATOM 724 O O . GLY A 1 87 ? 2.770 9.481 -6.784 1.00 84.56 87 GLY A O 1
ATOM 725 N N . LYS A 1 88 ? 2.173 10.208 -4.757 1.00 88.62 88 LYS A N 1
ATOM 726 C CA . LYS A 1 88 ? 3.432 9.833 -4.092 1.00 88.62 88 LYS A CA 1
ATOM 727 C C . LYS A 1 88 ? 3.670 8.322 -4.084 1.00 88.62 88 LYS A C 1
ATOM 729 O O . LYS A 1 88 ? 4.817 7.890 -4.140 1.00 88.62 88 LYS A O 1
ATOM 734 N N . GLY A 1 89 ? 2.602 7.531 -4.001 1.00 88.44 89 GLY A N 1
ATOM 735 C CA . GLY A 1 89 ? 2.652 6.074 -3.929 1.00 88.44 89 GLY A CA 1
ATOM 736 C C . GLY A 1 89 ? 2.381 5.368 -5.254 1.00 88.44 89 GLY A C 1
ATOM 737 O O . GLY A 1 89 ? 2.211 4.153 -5.231 1.00 88.44 89 GLY A O 1
ATOM 738 N N . GLU A 1 90 ? 2.332 6.076 -6.389 1.00 90.69 90 GLU A N 1
ATOM 739 C CA . GLU A 1 90 ? 1.919 5.514 -7.688 1.00 90.69 90 GLU A CA 1
ATOM 740 C C . GLU A 1 90 ? 2.745 4.281 -8.089 1.00 90.69 90 GLU A C 1
ATOM 742 O O . GLU A 1 90 ? 2.198 3.261 -8.512 1.00 90.69 90 GLU A O 1
ATOM 747 N N . GLU A 1 91 ? 4.067 4.337 -7.901 1.00 90.06 91 GLU A N 1
ATOM 748 C CA . GLU A 1 91 ? 4.949 3.214 -8.214 1.00 90.06 91 GLU A CA 1
ATOM 749 C C . GLU A 1 91 ? 4.612 1.982 -7.365 1.00 90.06 91 GLU A C 1
ATOM 751 O O . GLU A 1 91 ? 4.445 0.883 -7.899 1.00 90.06 91 GLU A O 1
ATOM 756 N N . VAL A 1 92 ? 4.471 2.172 -6.050 1.00 92.00 92 VAL A N 1
ATOM 757 C CA . VAL A 1 92 ? 4.146 1.095 -5.109 1.00 92.00 92 VAL A CA 1
ATOM 758 C C . VAL A 1 92 ? 2.767 0.531 -5.406 1.00 92.00 92 VAL A C 1
ATOM 760 O O . VAL A 1 92 ? 2.599 -0.684 -5.466 1.00 92.00 92 VAL A O 1
ATOM 763 N N . LEU A 1 93 ? 1.788 1.399 -5.646 1.00 92.12 93 LEU A N 1
ATOM 764 C CA . LEU A 1 93 ? 0.432 1.011 -5.996 1.00 92.12 93 LEU A CA 1
ATOM 765 C C . LEU A 1 93 ? 0.423 0.172 -7.283 1.00 92.12 93 LEU A C 1
ATOM 767 O O . LEU A 1 93 ? -0.217 -0.878 -7.331 1.00 92.12 93 LEU A O 1
ATOM 771 N N . GLY A 1 94 ? 1.204 0.570 -8.291 1.00 90.69 94 GLY A N 1
ATOM 772 C CA . GLY A 1 94 ? 1.384 -0.199 -9.519 1.00 90.69 94 GLY A CA 1
ATOM 773 C C . GLY A 1 94 ? 2.036 -1.567 -9.290 1.00 90.69 94 GLY A C 1
ATOM 774 O O . GLY A 1 94 ? 1.644 -2.541 -9.934 1.00 90.69 94 GLY A O 1
ATOM 775 N N . VAL A 1 95 ? 3.003 -1.668 -8.372 1.00 90.94 95 VAL A N 1
ATOM 776 C CA . VAL A 1 95 ? 3.619 -2.948 -7.967 1.00 90.94 95 VAL A CA 1
ATOM 777 C C . VAL A 1 95 ? 2.614 -3.844 -7.241 1.00 90.94 95 VAL A C 1
ATOM 779 O O . VAL A 1 95 ? 2.535 -5.033 -7.542 1.00 90.94 95 VAL A O 1
ATOM 782 N N . LEU A 1 96 ? 1.828 -3.291 -6.315 1.00 90.62 96 LEU A N 1
ATOM 783 C CA . LEU A 1 96 ? 0.807 -4.038 -5.575 1.00 90.62 96 LEU A CA 1
ATOM 784 C C . LEU A 1 96 ? -0.308 -4.542 -6.498 1.00 90.62 96 LEU A C 1
ATOM 786 O O . LEU A 1 96 ? -0.753 -5.675 -6.340 1.00 90.62 96 LEU A O 1
ATOM 790 N N . HIS A 1 97 ? -0.695 -3.732 -7.485 1.00 90.50 97 HIS A N 1
ATOM 791 C CA . HIS A 1 97 ? -1.725 -4.083 -8.455 1.00 90.50 97 HIS A CA 1
ATOM 792 C C . HIS A 1 97 ? -1.285 -5.153 -9.449 1.00 90.50 97 HIS A C 1
ATOM 794 O O . HIS A 1 97 ? -1.974 -6.154 -9.643 1.00 90.50 97 HIS A O 1
ATOM 800 N N . ARG A 1 98 ? -0.132 -4.944 -10.094 1.00 86.06 98 ARG A N 1
ATOM 801 C CA . ARG A 1 98 ? 0.373 -5.862 -11.126 1.00 86.06 98 ARG A CA 1
ATOM 802 C C . ARG A 1 98 ? 0.965 -7.137 -10.529 1.00 86.06 98 ARG A C 1
ATOM 804 O O . ARG A 1 98 ? 0.984 -8.171 -11.191 1.00 86.06 98 ARG A O 1
ATOM 811 N N . GLY A 1 99 ? 1.456 -7.069 -9.293 1.00 80.19 99 GLY A N 1
ATOM 812 C CA . GLY A 1 99 ? 2.177 -8.157 -8.647 1.00 80.19 99 GLY A CA 1
ATOM 813 C C . GLY A 1 99 ? 3.538 -8.425 -9.295 1.00 80.19 99 GLY A C 1
ATOM 814 O O . GLY A 1 99 ? 4.154 -7.548 -9.901 1.00 80.19 99 GLY A O 1
ATOM 815 N N . ALA A 1 100 ? 4.025 -9.661 -9.166 1.00 74.81 100 ALA A N 1
ATOM 816 C CA . ALA A 1 100 ? 5.289 -10.114 -9.751 1.00 74.81 100 ALA A CA 1
ATOM 817 C C . ALA A 1 100 ? 5.152 -10.436 -11.256 1.00 74.81 100 ALA A C 1
ATOM 819 O O . ALA A 1 100 ? 5.460 -11.538 -11.712 1.00 74.81 100 ALA A O 1
ATOM 820 N N . VAL A 1 101 ? 4.608 -9.486 -12.017 1.00 66.81 101 VAL A N 1
ATOM 821 C CA . VAL A 1 101 ? 4.297 -9.629 -13.440 1.00 66.81 101 VAL A CA 1
ATOM 822 C C . VAL A 1 101 ? 4.889 -8.424 -14.169 1.00 66.81 101 VAL A C 1
ATOM 824 O O . VAL A 1 101 ? 4.581 -7.290 -13.825 1.00 66.81 101 VAL A O 1
ATOM 827 N N . HIS A 1 102 ? 5.729 -8.680 -15.179 1.00 61.09 102 HIS A N 1
ATOM 828 C CA . HIS A 1 102 ? 6.452 -7.680 -15.985 1.00 61.09 102 HIS A CA 1
ATOM 829 C C . HIS A 1 102 ? 7.425 -6.809 -15.177 1.00 61.09 102 HIS A C 1
ATOM 831 O O . HIS A 1 102 ? 7.061 -5.815 -14.564 1.00 61.09 102 HIS A O 1
ATOM 837 N N . GLU A 1 103 ? 8.704 -7.172 -15.235 1.00 75.62 103 GLU A N 1
ATOM 838 C CA . GLU A 1 103 ? 9.826 -6.491 -14.579 1.00 75.62 103 GLU A CA 1
ATOM 839 C C . GLU A 1 103 ? 9.921 -6.680 -13.066 1.00 75.62 103 GLU A C 1
ATOM 841 O O . GLU A 1 103 ? 11.024 -6.557 -12.572 1.00 75.62 103 GLU A O 1
ATOM 846 N N . VAL A 1 104 ? 8.872 -7.047 -12.325 1.00 81.50 104 VAL A N 1
ATOM 847 C CA . VAL A 1 104 ? 8.977 -7.359 -10.883 1.00 81.50 104 VAL A CA 1
ATOM 848 C C . VAL A 1 104 ? 8.923 -8.867 -10.665 1.00 81.50 104 VAL A C 1
ATOM 850 O O . VAL A 1 104 ? 7.982 -9.507 -11.117 1.00 81.50 104 VAL A O 1
ATOM 853 N N . PHE A 1 105 ? 9.897 -9.453 -9.962 1.00 85.06 105 PHE A N 1
ATOM 854 C CA . PHE A 1 105 ? 9.901 -10.903 -9.685 1.00 85.06 105 PHE A CA 1
ATOM 855 C C . PHE A 1 105 ? 9.550 -11.260 -8.238 1.00 85.06 105 PHE A C 1
ATOM 857 O O . PHE A 1 105 ? 9.170 -12.394 -7.951 1.00 85.06 105 PHE A O 1
ATOM 864 N N . ARG A 1 106 ? 9.675 -10.308 -7.309 1.00 87.62 106 ARG A N 1
ATOM 865 C CA . ARG A 1 106 ? 9.309 -10.497 -5.903 1.00 87.62 106 ARG A CA 1
ATOM 866 C C . ARG A 1 106 ? 8.801 -9.191 -5.314 1.00 87.62 106 ARG A C 1
ATOM 868 O O . ARG A 1 106 ? 9.346 -8.129 -5.604 1.00 87.62 106 ARG A O 1
ATOM 875 N N . VAL A 1 107 ? 7.801 -9.309 -4.447 1.00 90.69 107 VAL A N 1
ATOM 876 C CA . VAL A 1 107 ? 7.315 -8.241 -3.574 1.00 90.69 107 VAL A CA 1
ATOM 877 C C . VAL A 1 107 ? 7.306 -8.776 -2.146 1.00 90.69 107 VAL A C 1
ATOM 879 O O . VAL A 1 107 ? 6.912 -9.915 -1.901 1.00 90.69 107 VAL A O 1
ATOM 882 N N . GLU A 1 108 ? 7.779 -7.973 -1.207 1.00 91.88 108 GLU A N 1
ATOM 883 C CA . GLU A 1 108 ? 7.759 -8.247 0.225 1.00 91.88 108 GLU A CA 1
ATOM 884 C C . GLU A 1 108 ? 7.134 -7.045 0.929 1.00 91.88 108 GLU A C 1
ATOM 886 O O . GLU A 1 108 ? 7.540 -5.907 0.706 1.00 91.88 108 GLU A O 1
ATOM 891 N N . ILE A 1 109 ? 6.131 -7.306 1.766 1.00 93.12 109 ILE A N 1
ATOM 892 C CA . ILE A 1 109 ? 5.402 -6.278 2.510 1.00 93.12 109 ILE A CA 1
ATOM 893 C C . ILE A 1 109 ? 5.572 -6.576 3.996 1.00 93.12 109 ILE A C 1
ATOM 895 O O . ILE A 1 109 ? 5.288 -7.689 4.445 1.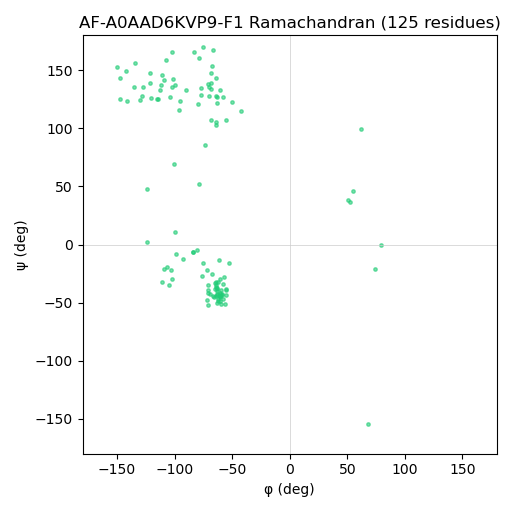00 93.12 109 ILE A O 1
ATOM 899 N N . SER A 1 110 ? 6.033 -5.595 4.767 1.00 91.62 110 SER A N 1
ATOM 900 C CA . SER A 1 110 ? 6.233 -5.727 6.210 1.00 91.62 110 SER A CA 1
ATOM 901 C C . SER A 1 110 ? 5.696 -4.518 6.976 1.00 91.62 110 SER A C 1
ATOM 903 O O . SER A 1 110 ? 5.542 -3.428 6.436 1.00 91.62 110 SER A O 1
ATOM 905 N N . ILE A 1 111 ? 5.384 -4.723 8.257 1.00 88.50 111 ILE A N 1
ATOM 906 C CA . ILE A 1 111 ? 4.810 -3.698 9.154 1.00 88.50 111 ILE A CA 1
ATOM 907 C C . ILE A 1 111 ? 5.882 -3.125 10.089 1.00 88.50 111 ILE A C 1
ATOM 909 O O . ILE A 1 111 ? 5.820 -1.979 10.516 1.00 88.50 111 ILE A O 1
ATOM 913 N N . SER A 1 112 ? 6.883 -3.938 10.414 1.00 74.31 112 SER A N 1
ATOM 914 C CA . SER A 1 112 ? 8.064 -3.562 11.180 1.00 74.31 112 SER A CA 1
ATOM 915 C C . SER A 1 112 ? 9.272 -3.497 10.256 1.00 74.31 112 SER A C 1
ATOM 917 O O . SER A 1 112 ? 9.261 -4.097 9.179 1.00 74.31 112 SER A O 1
ATOM 919 N N . ASN A 1 113 ? 10.310 -2.768 10.677 1.00 59.91 113 ASN A N 1
ATOM 920 C CA . ASN A 1 113 ? 11.571 -2.710 9.950 1.00 59.91 113 ASN A CA 1
ATOM 921 C C . ASN A 1 113 ? 12.181 -4.125 9.953 1.00 59.91 113 ASN A C 1
ATOM 923 O O . ASN A 1 113 ? 12.627 -4.585 11.012 1.00 59.91 113 ASN A O 1
ATOM 927 N N . PRO A 1 114 ? 12.142 -4.869 8.833 1.00 54.84 114 PRO A N 1
ATOM 928 C CA . PRO A 1 114 ? 12.663 -6.220 8.836 1.00 54.84 114 PRO A CA 1
ATOM 929 C C . PRO A 1 114 ? 14.178 -6.108 8.999 1.00 54.84 114 PRO A C 1
ATOM 931 O O . PRO A 1 114 ? 14.814 -5.295 8.321 1.00 54.84 114 PRO A O 1
ATOM 934 N N . LYS A 1 115 ? 14.772 -6.912 9.893 1.00 56.66 115 LYS A N 1
ATOM 935 C CA . LYS A 1 115 ? 16.234 -7.063 9.921 1.00 56.66 115 LYS A CA 1
ATOM 936 C C . LYS A 1 115 ? 16.665 -7.372 8.492 1.00 56.66 115 LYS A C 1
ATOM 938 O O . LYS A 1 115 ? 16.110 -8.292 7.893 1.00 56.66 115 LYS A O 1
ATOM 943 N N . SER A 1 116 ? 17.554 -6.538 7.949 1.00 54.66 116 SER A N 1
ATOM 944 C CA . SER A 1 116 ? 17.968 -6.580 6.546 1.00 54.66 116 SER A CA 1
ATOM 945 C C . SER A 1 116 ? 18.170 -8.027 6.102 1.00 54.66 116 SER A C 1
ATOM 947 O O . SER A 1 116 ? 19.011 -8.746 6.640 1.00 54.66 116 SER A O 1
ATOM 949 N N . THR A 1 117 ? 17.340 -8.480 5.167 1.00 55.47 117 THR A N 1
ATOM 950 C CA . THR A 1 117 ? 17.562 -9.745 4.482 1.00 55.47 117 THR A CA 1
ATOM 951 C C . THR A 1 117 ? 18.775 -9.544 3.575 1.00 55.47 117 THR A C 1
ATOM 953 O O . THR A 1 117 ? 18.885 -8.519 2.902 1.00 55.47 117 THR A O 1
ATOM 956 N N . SER A 1 118 ? 19.701 -10.507 3.560 1.00 57.47 118 SER A N 1
ATOM 957 C CA . SER A 1 118 ? 21.008 -10.423 2.873 1.00 57.47 118 SER A CA 1
ATOM 958 C C . SER A 1 118 ? 20.946 -10.023 1.389 1.00 57.47 118 SER A C 1
ATOM 960 O O . SER A 1 118 ? 21.945 -9.612 0.812 1.00 57.47 118 SER A O 1
ATOM 962 N N . TRP A 1 119 ? 19.763 -10.102 0.784 1.00 54.06 119 TRP A N 1
ATOM 963 C CA . TRP A 1 119 ? 19.452 -9.777 -0.603 1.00 54.06 119 TRP A CA 1
ATOM 964 C C . TRP A 1 119 ? 19.379 -8.275 -0.917 1.00 54.06 119 TRP A C 1
ATOM 966 O O . TRP A 1 119 ? 19.414 -7.916 -2.090 1.00 54.06 119 TRP A O 1
ATOM 976 N N . CYS A 1 120 ? 19.278 -7.400 0.091 1.00 50.84 120 CYS A N 1
ATOM 977 C CA . CYS A 1 120 ? 19.300 -5.940 -0.088 1.00 50.84 120 CYS A CA 1
ATOM 978 C C . CYS A 1 120 ? 20.408 -5.294 0.759 1.00 50.84 120 CYS A C 1
ATOM 980 O O . CYS A 1 120 ? 20.171 -4.316 1.465 1.00 50.84 120 CYS A O 1
ATOM 982 N N . GLN A 1 121 ? 21.629 -5.837 0.705 1.00 50.47 121 GLN A N 1
ATOM 983 C CA . GLN A 1 121 ? 22.806 -5.078 1.126 1.00 50.47 121 GLN A CA 1
ATOM 984 C C . GLN A 1 121 ? 23.118 -4.019 0.064 1.00 50.47 121 GLN A C 1
ATOM 986 O O . GLN A 1 121 ? 23.916 -4.232 -0.848 1.00 50.47 121 GLN A O 1
ATOM 991 N N . SER A 1 122 ? 22.464 -2.867 0.168 1.00 49.53 122 SER A N 1
ATOM 992 C CA . SER A 1 122 ? 23.052 -1.625 -0.315 1.00 49.53 122 SER A CA 1
ATOM 993 C C . SER A 1 122 ? 24.205 -1.273 0.625 1.00 49.53 122 SER A C 1
ATOM 995 O O . SER A 1 122 ? 24.052 -1.257 1.846 1.00 49.53 122 SER A O 1
ATOM 997 N N . THR A 1 123 ? 25.382 -1.036 0.053 1.00 42.44 123 THR A N 1
ATOM 998 C CA . THR A 1 123 ? 26.528 -0.452 0.749 1.00 42.44 123 THR A CA 1
ATOM 999 C C . THR A 1 123 ? 26.091 0.873 1.368 1.00 42.44 123 THR A C 1
ATOM 1001 O O . THR A 1 123 ? 25.880 1.847 0.645 1.00 42.44 123 THR A O 1
ATOM 1004 N N . GLN A 1 124 ? 25.932 0.918 2.691 1.00 37.53 124 GLN A N 1
ATOM 1005 C CA . GLN A 1 124 ? 26.016 2.182 3.413 1.00 37.53 124 GLN A CA 1
ATOM 1006 C C . GLN A 1 124 ? 27.450 2.675 3.220 1.00 37.53 124 GLN A C 1
ATOM 1008 O O . GLN A 1 124 ? 28.384 2.114 3.785 1.00 37.53 124 GLN A O 1
ATOM 1013 N N . GLY A 1 125 ? 27.631 3.653 2.335 1.00 36.75 125 GLY A N 1
ATOM 1014 C CA . GLY A 1 125 ? 28.840 4.458 2.332 1.00 36.75 125 GLY A CA 1
ATOM 1015 C C . GLY A 1 125 ? 28.812 5.308 3.592 1.00 36.75 125 GLY A C 1
ATOM 1016 O O . GLY A 1 125 ? 27.995 6.218 3.694 1.00 36.75 125 GLY A O 1
ATOM 1017 N N . GLU A 1 12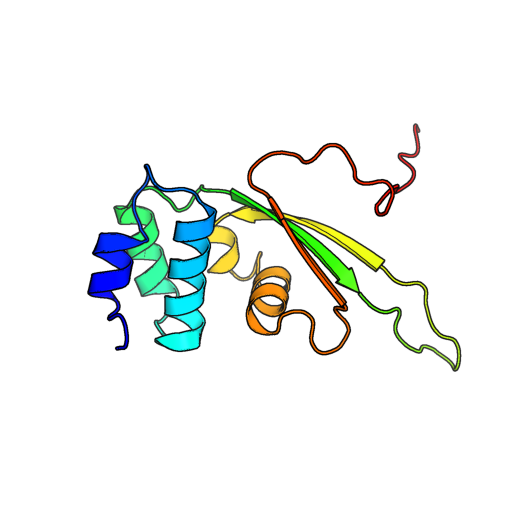6 ? 29.656 4.966 4.558 1.00 36.03 126 GLU A N 1
ATOM 1018 C CA . GLU A 1 126 ? 30.141 5.931 5.537 1.00 36.03 126 GLU A CA 1
ATOM 1019 C C . GLU A 1 126 ? 30.951 6.984 4.768 1.00 36.03 126 GLU A C 1
ATOM 1021 O O . GLU A 1 126 ? 31.889 6.647 4.039 1.00 36.03 126 GLU A O 1
ATOM 1026 N N . GLY A 1 127 ? 30.541 8.244 4.884 1.00 32.03 127 GLY A N 1
ATOM 1027 C CA . GLY A 1 127 ? 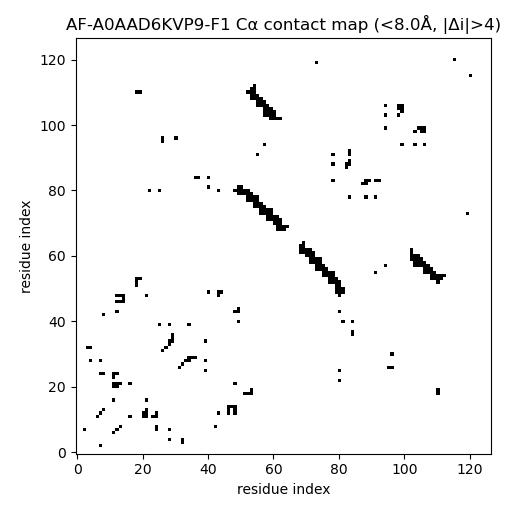31.209 9.418 4.333 1.00 32.03 127 GLY A CA 1
ATOM 1028 C C . GLY A 1 127 ? 30.771 10.651 5.096 1.00 32.03 127 GLY A C 1
ATOM 1029 O O . GLY A 1 127 ? 29.541 10.873 5.150 1.00 32.03 127 GLY A O 1
#

Solvent-accessible surface area (backbone atoms only — not comparable to full-atom values): 7494 Å² total; per-residue (Å²): 138,81,80,51,72,68,49,36,50,73,72,26,50,48,62,89,52,59,59,68,48,34,49,51,35,51,51,41,38,48,74,74,64,64,46,60,53,65,68,52,46,56,49,32,56,76,41,66,41,32,81,45,55,40,36,43,34,39,32,33,57,32,56,79,53,96,93,39,72,44,70,65,43,79,48,75,48,78,42,32,55,47,32,54,64,36,83,83,20,47,69,58,46,50,44,69,71,58,41,65,49,84,56,27,74,43,76,47,79,38,80,61,88,69,77,80,56,86,89,66,73,70,82,80,76,86,128

pLDDT: mean 85.94, std 15.38, range [32.03, 97.12]

Secondary structure (DSSP, 8-state):
-PPPHHHHHHHT--TTS-HHHHHHHHHHHHHTS---HHHHHHHHHHTT-TT-EEEEEEEEPPPEETTEEPPPEEEEEEEEHHHHHSGGGHHHHHHHHH-S-SSEEEEEEESS-----GGG-------

Organism: NCBI:txid889485

Mean predicted aligned error: 7.27 Å